Protein AF-A0A7X2MUJ5-F1 (afdb_monomer_lite)

Organism: Enterobacter agglomerans (NCBI:txid549)

Structure (mmCIF, N/CA/C/O backbone):
data_AF-A0A7X2MUJ5-F1
#
_entry.id   AF-A0A7X2MUJ5-F1
#
loop_
_atom_site.group_PDB
_atom_site.id
_atom_site.type_symbol
_atom_site.label_atom_id
_atom_site.label_alt_id
_atom_site.label_comp_id
_atom_site.label_asym_id
_atom_site.label_entity_id
_atom_site.label_seq_id
_atom_site.pdbx_PDB_ins_code
_atom_site.Cartn_x
_atom_site.Cartn_y
_atom_site.Cartn_z
_atom_site.occupancy
_atom_site.B_iso_or_equiv
_atom_site.auth_seq_id
_atom_site.auth_comp_id
_atom_site.auth_asym_id
_atom_site.auth_atom_id
_atom_site.pdbx_PDB_model_num
ATOM 1 N N . TYR A 1 1 ? -2.689 2.002 13.814 1.00 62.88 1 TYR A N 1
ATOM 2 C CA . TYR A 1 1 ? -3.850 2.693 13.211 1.00 62.88 1 TYR A CA 1
ATOM 3 C C . TYR A 1 1 ? -4.770 1.666 12.551 1.00 62.88 1 TYR A C 1
ATOM 5 O O . TYR A 1 1 ? -4.337 0.533 12.393 1.00 62.88 1 TYR A O 1
ATOM 13 N N . TYR A 1 2 ? -6.013 2.015 12.209 1.00 59.88 2 TYR A N 1
ATOM 14 C CA . TYR A 1 2 ? -6.989 1.170 11.499 1.00 59.88 2 TYR A CA 1
ATOM 15 C C . TYR A 1 2 ? -7.658 1.982 10.381 1.00 59.88 2 TYR A C 1
ATOM 17 O O . TYR A 1 2 ? -7.951 3.156 10.588 1.00 59.88 2 TYR A O 1
ATOM 25 N N . LEU A 1 3 ? -7.902 1.376 9.213 1.00 57.09 3 LEU A N 1
ATOM 26 C CA . LEU A 1 3 ? -8.599 2.014 8.089 1.00 57.09 3 LEU A CA 1
ATOM 27 C C . LEU A 1 3 ? -9.992 1.392 7.935 1.00 57.09 3 LEU A C 1
ATOM 29 O O . LEU A 1 3 ? -10.102 0.198 7.660 1.00 57.09 3 LEU A O 1
ATOM 33 N N . LEU A 1 4 ? -11.046 2.194 8.084 1.00 59.84 4 LEU A N 1
ATOM 34 C CA . LEU A 1 4 ? -12.431 1.752 7.905 1.00 59.84 4 LEU A CA 1
ATOM 35 C C . LEU A 1 4 ? -13.220 2.829 7.154 1.00 59.84 4 LEU A C 1
ATOM 37 O O . LEU A 1 4 ? -13.207 3.994 7.541 1.00 59.84 4 LEU A O 1
ATOM 41 N N . ASN A 1 5 ? -13.902 2.454 6.066 1.00 62.34 5 ASN A N 1
ATOM 42 C CA . ASN A 1 5 ? -14.689 3.373 5.226 1.00 62.34 5 ASN A CA 1
ATOM 43 C C . ASN A 1 5 ? -13.918 4.625 4.755 1.00 62.34 5 ASN A C 1
ATOM 45 O O . ASN A 1 5 ? -14.496 5.700 4.630 1.00 62.34 5 ASN A O 1
ATOM 49 N N . GLY A 1 6 ? -12.606 4.505 4.531 1.00 59.31 6 GLY A N 1
ATOM 50 C CA . GLY A 1 6 ? -11.751 5.630 4.132 1.00 59.31 6 GLY A CA 1
ATOM 51 C C . GLY A 1 6 ? -11.369 6.588 5.266 1.00 59.31 6 GLY A C 1
ATOM 52 O O . GLY A 1 6 ? -10.632 7.536 5.018 1.00 59.31 6 GLY A O 1
ATOM 53 N N . ASN A 1 7 ? -11.811 6.328 6.499 1.00 65.06 7 ASN A N 1
ATOM 54 C CA . ASN A 1 7 ? -11.407 7.081 7.680 1.00 65.06 7 ASN A CA 1
ATOM 55 C C . ASN A 1 7 ? -10.285 6.342 8.416 1.00 65.06 7 ASN A C 1
ATOM 57 O O . ASN A 1 7 ? -10.310 5.113 8.558 1.00 65.06 7 ASN A O 1
ATOM 61 N N . TYR A 1 8 ? -9.298 7.109 8.875 1.00 64.44 8 TYR A N 1
ATOM 62 C CA . TYR A 1 8 ? -8.230 6.613 9.731 1.00 64.44 8 TYR A CA 1
ATOM 63 C C . TYR A 1 8 ? -8.706 6.653 11.174 1.00 64.44 8 TYR A C 1
ATOM 65 O O . TYR A 1 8 ? -9.260 7.649 11.625 1.00 64.44 8 TYR A O 1
ATOM 73 N N . TYR A 1 9 ? -8.479 5.569 11.902 1.00 72.56 9 TYR A N 1
ATOM 74 C CA . TYR A 1 9 ? -8.758 5.478 13.3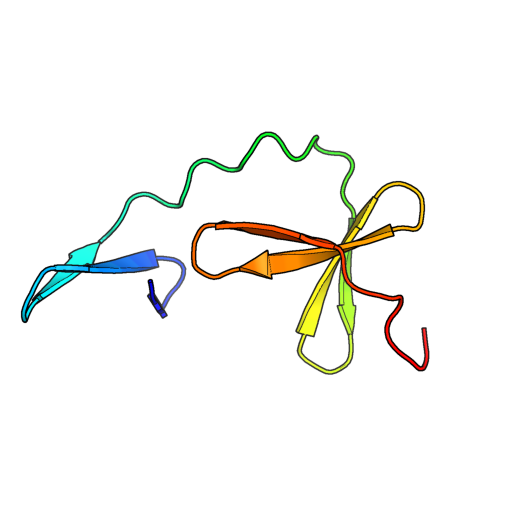25 1.00 72.56 9 TYR A CA 1
ATOM 75 C C . TYR A 1 9 ? -7.468 5.163 14.071 1.00 72.56 9 TYR A C 1
ATOM 77 O O . TYR A 1 9 ? -6.741 4.221 13.732 1.00 72.56 9 TYR A O 1
ATOM 85 N N . GLN A 1 10 ? -7.176 5.937 15.106 1.00 68.00 10 GLN A N 1
ATOM 86 C CA . GLN A 1 10 ? -6.095 5.644 16.036 1.00 68.00 10 GLN A CA 1
ATOM 87 C C . GLN A 1 10 ? -6.692 5.131 17.341 1.00 68.00 10 GLN A C 1
ATOM 89 O O . GLN A 1 10 ? -7.693 5.648 17.830 1.00 68.00 10 GLN A O 1
ATOM 94 N N . ARG A 1 11 ? -6.086 4.083 17.901 1.00 66.50 11 ARG A N 1
ATOM 95 C CA . ARG A 1 11 ? -6.474 3.579 19.216 1.00 66.50 11 ARG A CA 1
ATOM 96 C C . ARG A 1 11 ? -5.823 4.458 20.277 1.00 66.50 11 ARG A C 1
ATOM 98 O O . ARG A 1 11 ? -4.596 4.546 20.313 1.00 66.50 11 ARG A O 1
ATOM 105 N N . HIS A 1 12 ? -6.635 5.069 21.130 1.00 67.50 12 HIS A N 1
ATOM 106 C CA . HIS A 1 12 ? -6.187 5.884 22.251 1.00 67.50 12 HIS A CA 1
ATOM 107 C C . HIS A 1 12 ? -6.736 5.261 23.542 1.00 67.50 12 HIS A C 1
ATOM 109 O O . HIS A 1 12 ? -7.886 5.471 23.916 1.00 67.50 12 HIS A O 1
ATOM 115 N N . GLY A 1 13 ? -5.932 4.402 24.180 1.00 75.50 13 GLY A N 1
ATOM 116 C CA . GLY A 1 13 ? -6.387 3.569 25.300 1.00 75.50 13 GLY A CA 1
ATOM 117 C C . GLY A 1 13 ? -7.434 2.534 24.865 1.00 75.50 13 GLY A C 1
ATOM 118 O O . GLY A 1 13 ? -7.132 1.629 24.075 1.00 75.50 13 GLY A O 1
ATOM 119 N N . ASP A 1 14 ? -8.658 2.678 25.371 1.00 77.44 14 ASP A N 1
ATOM 120 C CA . ASP A 1 14 ? -9.807 1.804 25.088 1.00 77.44 14 ASP A CA 1
ATOM 121 C C . ASP A 1 14 ? -10.756 2.350 24.003 1.00 77.44 14 ASP A C 1
ATOM 123 O O . ASP A 1 14 ? -11.684 1.653 23.597 1.00 77.44 14 ASP A O 1
ATOM 127 N N . GLU A 1 15 ? -10.506 3.552 23.472 1.00 54.66 15 GLU A N 1
ATOM 128 C CA . GLU A 1 15 ? -11.338 4.173 22.434 1.00 54.66 15 GLU A CA 1
ATOM 129 C C . GLU A 1 15 ? -10.630 4.271 21.075 1.00 54.66 15 GLU A C 1
ATOM 131 O O . GLU A 1 15 ? -9.400 4.321 20.967 1.00 54.66 15 GLU A O 1
ATOM 136 N N . TYR A 1 16 ? -11.439 4.302 20.014 1.00 66.06 16 TYR A N 1
ATOM 137 C CA . TYR A 1 16 ? -10.998 4.551 18.645 1.00 66.06 16 TYR A CA 1
ATOM 138 C C . TYR A 1 16 ? -11.393 5.971 18.258 1.00 66.06 16 TYR A C 1
ATOM 140 O O . TYR A 1 16 ? -12.576 6.269 18.109 1.00 66.06 16 TYR A O 1
ATOM 148 N N . VAL A 1 17 ? -10.404 6.838 18.068 1.00 73.12 17 VAL A N 1
ATOM 149 C CA . VAL A 1 17 ? -10.620 8.217 17.619 1.00 73.12 17 VAL A CA 1
ATOM 150 C C . VAL A 1 17 ? -10.364 8.310 16.122 1.00 73.12 17 VAL A C 1
ATOM 152 O O . VAL A 1 17 ? -9.443 7.664 15.615 1.00 73.12 17 VAL A O 1
ATOM 155 N N . VAL A 1 18 ? -11.177 9.096 15.409 1.00 67.81 18 VAL A N 1
ATOM 156 C CA . VAL A 1 18 ? -10.884 9.448 14.014 1.00 67.81 18 VAL A CA 1
ATOM 157 C C . VAL A 1 18 ? -9.581 10.237 14.024 1.00 67.81 18 VAL A C 1
ATOM 159 O O . VAL A 1 18 ? -9.499 11.305 14.625 1.00 67.81 18 VAL A O 1
ATOM 162 N N . ALA A 1 19 ? -8.554 9.667 13.412 1.00 62.69 19 ALA A N 1
ATOM 163 C CA . ALA A 1 19 ? -7.270 10.307 13.241 1.00 62.69 19 ALA A CA 1
ATOM 164 C C . ALA A 1 19 ? -7.277 11.080 11.927 1.00 62.69 19 ALA A C 1
ATOM 166 O O . ALA A 1 19 ? -7.834 10.624 10.923 1.00 62.69 19 ALA A O 1
ATOM 167 N N . GLU A 1 20 ? -6.616 12.234 11.927 1.00 49.88 20 GLU A N 1
ATOM 168 C CA . GLU A 1 20 ? -6.225 12.848 10.669 1.00 49.88 20 GLU A CA 1
ATOM 169 C C . GLU A 1 20 ? -5.399 11.830 9.875 1.00 49.88 20 GLU A C 1
ATOM 171 O O . GLU A 1 20 ? -4.568 11.119 10.461 1.00 49.88 20 GLU A O 1
ATOM 176 N N . PRO A 1 21 ? -5.652 11.698 8.561 1.00 51.62 21 PRO A N 1
ATOM 177 C CA . PRO A 1 21 ? -4.823 10.850 7.735 1.00 51.62 21 PRO A CA 1
ATOM 178 C C . PRO A 1 21 ? -3.373 11.294 7.946 1.00 51.62 21 PRO A C 1
ATOM 180 O O . PRO A 1 21 ? -3.102 12.499 7.904 1.00 51.62 21 PRO A O 1
ATOM 183 N N . PRO A 1 22 ? -2.452 10.354 8.210 1.00 50.88 22 PRO A N 1
ATOM 184 C CA . PRO A 1 22 ? -1.051 10.694 8.379 1.00 50.88 22 PRO A CA 1
ATOM 185 C C . PRO A 1 22 ? -0.626 11.538 7.188 1.00 50.88 22 PRO A C 1
ATOM 187 O O . PRO A 1 22 ? -0.943 11.165 6.051 1.00 50.88 22 PRO A O 1
ATOM 190 N N . ALA A 1 23 ? -0.005 12.689 7.486 1.00 47.16 23 ALA A N 1
ATOM 191 C CA . ALA A 1 23 ? 0.383 13.683 6.497 1.00 47.16 23 ALA A CA 1
ATOM 192 C C . ALA A 1 23 ? 0.979 12.936 5.313 1.00 47.16 23 ALA A C 1
ATOM 194 O O . ALA A 1 23 ? 1.972 12.229 5.489 1.00 47.16 23 ALA A O 1
ATOM 195 N N . GLU A 1 24 ? 0.315 13.005 4.152 1.00 48.94 24 GLU A N 1
ATOM 196 C CA . GLU A 1 24 ? 0.813 12.369 2.941 1.00 48.94 24 GLU A CA 1
ATOM 197 C C . GLU A 1 24 ? 2.235 12.874 2.774 1.00 48.94 24 GLU A C 1
ATOM 199 O O . GLU A 1 24 ? 2.452 14.061 2.524 1.00 48.94 24 GLU A O 1
ATOM 204 N N . SER A 1 25 ? 3.197 12.002 3.073 1.00 44.41 25 SER A N 1
ATOM 205 C CA . SER A 1 25 ? 4.583 12.386 3.278 1.00 44.41 25 SER A CA 1
ATOM 206 C C . SER A 1 25 ? 5.168 12.665 1.908 1.00 44.41 25 SER A C 1
ATOM 208 O O . SER A 1 25 ? 5.775 11.792 1.311 1.00 44.41 25 SER A O 1
ATOM 210 N N . ARG A 1 26 ? 4.827 13.841 1.362 1.00 44.03 26 ARG A N 1
ATOM 211 C CA . ARG A 1 26 ? 5.223 14.433 0.080 1.00 44.03 26 ARG A CA 1
ATOM 212 C C . ARG A 1 26 ? 5.637 13.414 -0.972 1.00 44.03 26 ARG A C 1
ATOM 214 O O . ARG A 1 26 ? 6.688 13.548 -1.594 1.00 44.03 26 ARG A O 1
ATOM 221 N N . VAL A 1 27 ? 4.804 12.407 -1.185 1.00 49.91 27 VAL A N 1
ATOM 222 C CA . VAL A 1 27 ? 4.980 11.540 -2.325 1.00 49.91 27 VAL A CA 1
ATOM 223 C C . VAL A 1 27 ? 4.445 12.344 -3.489 1.00 49.91 27 VAL A C 1
ATOM 225 O O . VAL A 1 27 ? 3.236 12.483 -3.662 1.00 49.91 27 VAL A O 1
ATOM 228 N N . SER A 1 28 ? 5.379 12.978 -4.192 1.00 50.03 28 SER A N 1
ATOM 229 C CA . SER A 1 28 ? 5.195 13.701 -5.441 1.00 50.03 28 SER A CA 1
ATOM 230 C C . SER A 1 28 ? 4.092 13.050 -6.276 1.00 50.03 28 SER A C 1
ATOM 232 O O . SER A 1 28 ? 4.053 11.821 -6.354 1.00 50.03 28 SER A O 1
ATOM 234 N N . SER A 1 29 ? 3.253 13.847 -6.948 1.00 56.69 29 SER A N 1
ATOM 235 C CA . SER A 1 29 ? 2.202 13.442 -7.913 1.00 56.69 29 SER A CA 1
ATOM 236 C C . SER A 1 29 ? 2.614 12.427 -9.006 1.00 56.69 29 SER A C 1
ATOM 238 O O . SER A 1 29 ? 1.849 12.159 -9.925 1.00 56.69 29 SER A O 1
ATOM 240 N N . GLU A 1 30 ? 3.823 11.882 -8.945 1.00 69.19 30 GLU A N 1
ATOM 241 C CA . GLU A 1 30 ? 4.486 11.012 -9.902 1.00 69.19 30 GLU A CA 1
ATOM 242 C C . GLU A 1 30 ? 4.486 9.528 -9.491 1.00 69.19 30 GLU A C 1
ATOM 244 O O . GLU A 1 30 ? 4.843 8.684 -10.315 1.00 69.19 30 GLU A O 1
ATOM 249 N N . MET A 1 31 ? 4.097 9.165 -8.258 1.00 78.88 31 MET A N 1
ATOM 250 C CA . MET A 1 31 ? 3.971 7.744 -7.901 1.00 78.88 31 MET A CA 1
ATOM 251 C C . MET A 1 31 ? 2.752 7.108 -8.569 1.00 78.88 31 MET A C 1
ATOM 253 O O . MET A 1 31 ? 1.604 7.485 -8.328 1.00 78.88 31 MET A O 1
ATOM 257 N N . ARG A 1 32 ? 2.995 6.075 -9.378 1.00 85.62 32 ARG A N 1
ATOM 258 C CA . ARG A 1 32 ? 1.935 5.308 -10.034 1.00 85.62 32 ARG A CA 1
ATOM 259 C C . ARG A 1 32 ? 1.374 4.262 -9.078 1.00 85.62 32 ARG A C 1
ATOM 261 O O . ARG A 1 32 ? 2.111 3.418 -8.578 1.00 85.62 32 ARG A O 1
ATOM 268 N N . VAL A 1 33 ? 0.059 4.261 -8.893 1.00 88.31 33 VAL A N 1
ATOM 269 C CA . VAL A 1 33 ? -0.637 3.206 -8.145 1.00 88.31 33 VAL A CA 1
ATOM 270 C C . VAL A 1 33 ? -0.729 1.935 -8.994 1.00 88.31 33 VAL A C 1
ATOM 272 O O . VAL A 1 33 ? -1.080 1.988 -10.176 1.00 88.31 33 VAL A O 1
ATOM 275 N N . LEU A 1 34 ? -0.415 0.793 -8.387 1.00 86.62 34 LEU A N 1
ATOM 276 C CA . LEU A 1 34 ? -0.451 -0.530 -8.999 1.00 86.62 34 LEU A CA 1
ATOM 277 C C . LEU A 1 34 ? -1.103 -1.529 -8.043 1.00 86.62 34 LEU A C 1
ATOM 279 O O . LEU A 1 34 ? -0.523 -1.899 -7.026 1.00 86.62 34 LEU A O 1
ATOM 283 N N . ASP A 1 35 ? -2.299 -1.990 -8.387 1.00 88.62 35 AS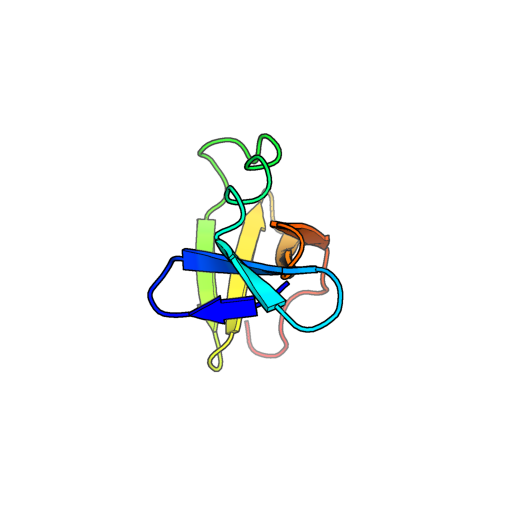P A N 1
ATOM 284 C CA . ASP A 1 35 ? -2.991 -3.040 -7.645 1.00 88.62 35 ASP A CA 1
ATOM 285 C C . ASP A 1 35 ? -2.621 -4.411 -8.242 1.00 88.62 35 ASP A C 1
ATOM 287 O O . ASP A 1 35 ? -2.893 -4.688 -9.411 1.00 88.62 35 ASP A O 1
ATOM 291 N N . PHE A 1 36 ? -1.965 -5.269 -7.456 1.00 85.50 36 PHE A N 1
ATOM 292 C CA . PHE A 1 36 ? -1.503 -6.594 -7.879 1.00 85.50 36 PHE A CA 1
ATOM 293 C C . PHE A 1 36 ? -1.742 -7.628 -6.777 1.00 85.50 36 PHE A C 1
ATOM 295 O O . PHE A 1 36 ? -1.361 -7.428 -5.624 1.00 85.50 36 PHE A O 1
ATOM 302 N N . ASN A 1 37 ? -2.371 -8.752 -7.134 1.00 86.81 37 ASN A N 1
ATOM 303 C CA . ASN A 1 37 ? -2.674 -9.859 -6.221 1.00 86.81 37 ASN A CA 1
ATOM 304 C C . ASN A 1 37 ? -3.385 -9.420 -4.917 1.00 86.81 37 ASN A C 1
ATOM 306 O O . ASN A 1 37 ? -3.039 -9.854 -3.818 1.00 86.81 37 ASN A O 1
ATOM 310 N N . GLY A 1 38 ? -4.334 -8.484 -5.030 1.00 85.12 38 GLY A N 1
ATOM 311 C CA . GLY A 1 38 ? -5.089 -7.944 -3.892 1.00 85.12 38 GLY A CA 1
ATOM 312 C C . GLY A 1 38 ? -4.315 -6.970 -2.995 1.00 85.12 38 GLY A C 1
ATOM 313 O O . GLY A 1 38 ? -4.835 -6.562 -1.959 1.00 85.12 38 GLY A O 1
ATOM 314 N N . LYS A 1 39 ? -3.089 -6.584 -3.369 1.00 86.19 39 LYS A N 1
ATOM 315 C CA . LYS A 1 39 ? -2.279 -5.588 -2.658 1.00 86.19 39 LYS A CA 1
ATOM 316 C C . LYS A 1 39 ? -2.071 -4.349 -3.517 1.00 86.19 39 LYS A C 1
ATOM 318 O O . LYS A 1 39 ? -1.909 -4.454 -4.731 1.00 86.19 39 LYS A O 1
ATOM 323 N N . ARG A 1 40 ? -2.020 -3.188 -2.867 1.00 87.81 40 ARG A N 1
ATOM 324 C CA . ARG A 1 40 ? -1.707 -1.912 -3.508 1.00 87.81 40 ARG A CA 1
ATOM 325 C C . ARG A 1 40 ? -0.232 -1.578 -3.343 1.00 87.81 40 ARG A C 1
ATOM 327 O O . ARG A 1 40 ? 0.264 -1.486 -2.221 1.00 87.81 40 ARG A O 1
ATOM 334 N N . PHE A 1 41 ? 0.428 -1.347 -4.465 1.00 89.81 41 PHE A N 1
ATOM 335 C CA . PHE A 1 41 ? 1.794 -0.861 -4.556 1.00 89.81 41 PHE A CA 1
ATOM 336 C C . PHE A 1 41 ? 1.800 0.550 -5.136 1.00 89.81 41 PHE A C 1
ATOM 338 O O . PHE A 1 41 ? 0.926 0.928 -5.916 1.00 89.81 41 PHE A O 1
ATOM 345 N N . TYR A 1 42 ? 2.814 1.315 -4.769 1.00 90.69 42 TYR A N 1
ATOM 346 C CA . TYR A 1 42 ? 3.094 2.636 -5.307 1.00 90.69 42 TYR A CA 1
ATOM 347 C C . TYR A 1 42 ? 4.453 2.551 -5.986 1.00 90.69 42 TYR A C 1
ATOM 349 O O . TYR A 1 42 ? 5.406 2.065 -5.385 1.00 90.69 42 TYR A O 1
ATOM 357 N N . VAL A 1 43 ? 4.532 2.923 -7.259 1.00 88.62 43 VAL A N 1
ATOM 358 C CA . VAL A 1 43 ? 5.726 2.726 -8.083 1.00 88.62 43 VAL A CA 1
ATOM 359 C C . VAL A 1 43 ? 6.332 4.076 -8.422 1.00 88.62 43 VAL A C 1
ATOM 361 O O . VAL A 1 43 ? 5.657 4.926 -9.005 1.00 88.62 43 VAL A O 1
ATOM 364 N N . GLN A 1 44 ? 7.614 4.250 -8.104 1.00 85.88 44 GLN A N 1
ATOM 365 C CA . GLN A 1 44 ? 8.389 5.441 -8.453 1.00 85.88 44 GLN A CA 1
ATOM 366 C C . GLN A 1 44 ? 9.734 5.022 -9.027 1.00 85.88 44 GLN A C 1
ATOM 368 O O . GLN A 1 44 ? 10.440 4.242 -8.400 1.00 85.88 44 GLN A O 1
ATOM 373 N N . ALA A 1 45 ? 10.100 5.526 -10.208 1.00 84.56 45 ALA A N 1
ATOM 374 C CA . ALA A 1 45 ? 11.420 5.287 -10.807 1.00 84.56 45 ALA A CA 1
ATOM 375 C C . ALA A 1 45 ? 11.857 3.797 -10.853 1.00 84.56 45 ALA A C 1
ATOM 377 O O . ALA A 1 45 ? 13.039 3.488 -10.773 1.00 84.56 45 ALA A O 1
ATOM 378 N 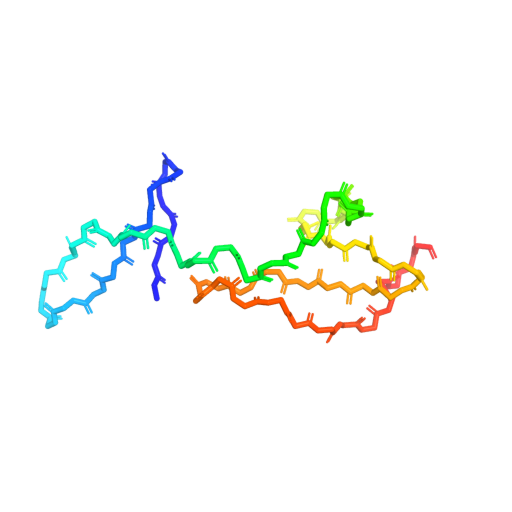N . GLY A 1 46 ? 10.906 2.861 -10.975 1.00 85.19 46 GLY A N 1
ATOM 379 C CA . GLY A 1 46 ? 11.175 1.414 -10.982 1.00 85.19 46 GLY A CA 1
ATOM 380 C C . GLY A 1 46 ? 11.257 0.747 -9.600 1.00 85.19 46 GLY A C 1
ATOM 381 O O . GLY A 1 46 ? 11.345 -0.480 -9.540 1.00 85.19 46 GLY A O 1
ATOM 382 N N . HIS A 1 47 ? 11.166 1.523 -8.520 1.00 86.12 47 HIS A N 1
ATOM 383 C CA . HIS A 1 47 ? 11.044 1.057 -7.139 1.00 86.12 47 HIS A CA 1
ATOM 384 C C . HIS A 1 47 ? 9.576 0.867 -6.754 1.00 86.12 47 HIS A C 1
ATOM 386 O O . HIS A 1 47 ? 8.689 1.538 -7.288 1.00 86.12 47 HIS A O 1
ATOM 392 N N . PHE A 1 48 ? 9.323 -0.055 -5.827 1.00 90.00 48 PHE A N 1
ATOM 393 C CA . PHE A 1 48 ? 7.985 -0.407 -5.362 1.00 90.00 48 PHE A CA 1
ATOM 394 C C . PHE A 1 48 ? 7.865 -0.064 -3.887 1.00 90.00 48 PHE A C 1
ATOM 396 O O . PHE A 1 48 ? 8.737 -0.400 -3.097 1.00 90.00 48 PHE A O 1
ATOM 403 N N . TYR A 1 49 ? 6.753 0.547 -3.511 1.00 90.56 49 TYR A N 1
ATOM 404 C CA . TYR A 1 49 ? 6.468 0.953 -2.146 1.00 90.56 49 TYR A CA 1
ATOM 405 C C . TYR A 1 49 ? 5.110 0.406 -1.713 1.00 90.56 49 TYR A C 1
ATOM 407 O O . TYR A 1 49 ? 4.183 0.291 -2.519 1.00 90.56 49 TYR A O 1
ATOM 415 N N . GLN A 1 50 ? 4.971 0.088 -0.430 1.00 88.44 50 GLN A N 1
ATOM 416 C CA . GLN A 1 50 ? 3.680 -0.175 0.204 1.00 88.44 50 GLN A CA 1
ATOM 417 C C . GLN A 1 50 ? 3.405 0.895 1.249 1.00 88.44 50 GLN A C 1
ATOM 419 O O . GLN A 1 50 ? 4.274 1.214 2.060 1.00 88.44 50 GLN A O 1
ATOM 424 N N . ARG A 1 51 ? 2.182 1.428 1.234 1.00 83.62 51 A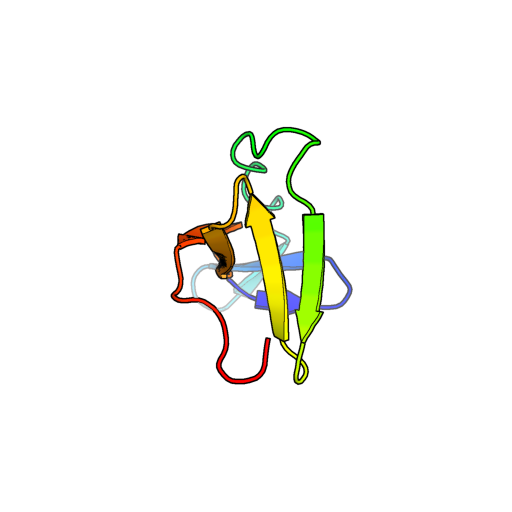RG A N 1
ATOM 425 C CA . ARG A 1 51 ? 1.732 2.376 2.248 1.00 83.62 51 ARG A CA 1
ATOM 426 C C . ARG A 1 51 ? 1.343 1.614 3.510 1.00 83.62 51 ARG A C 1
ATOM 428 O O . ARG A 1 51 ? 0.422 0.797 3.480 1.00 83.62 51 ARG A O 1
ATOM 435 N N . GLN A 1 52 ? 2.055 1.875 4.594 1.00 83.62 52 GLN A N 1
ATOM 436 C CA . GLN A 1 52 ? 1.750 1.351 5.914 1.00 83.62 52 GLN A CA 1
ATOM 437 C C . GLN A 1 52 ? 0.555 2.070 6.533 1.00 83.62 52 GLN A C 1
ATOM 439 O O . GLN A 1 52 ? 0.074 3.095 6.044 1.00 83.62 52 GLN A O 1
ATOM 444 N N . ILE A 1 53 ? 0.055 1.504 7.628 1.00 73.56 53 ILE A N 1
ATOM 445 C CA . ILE A 1 53 ? -1.131 2.021 8.306 1.00 73.56 53 ILE A CA 1
ATOM 446 C C . ILE A 1 53 ? -0.869 3.367 8.986 1.00 73.56 53 ILE A C 1
ATOM 448 O O . ILE A 1 53 ? -1.782 4.179 9.113 1.00 73.56 53 ILE A O 1
ATOM 452 N N . ASP A 1 54 ? 0.387 3.601 9.355 1.00 76.12 54 ASP A N 1
ATOM 453 C CA . ASP A 1 54 ? 0.934 4.855 9.865 1.00 76.12 54 ASP A CA 1
ATOM 454 C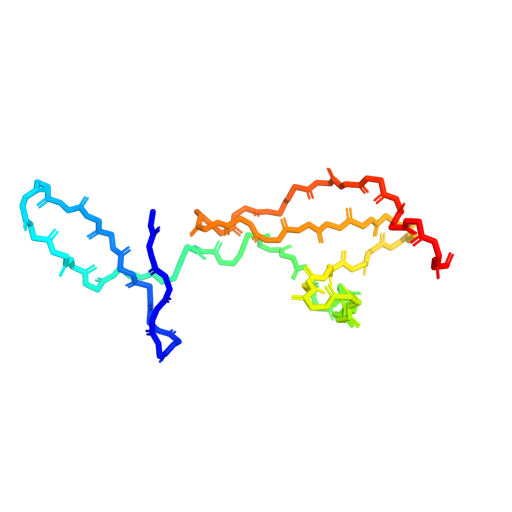 C . ASP A 1 54 ? 1.120 5.908 8.758 1.00 76.12 54 ASP A C 1
ATOM 456 O O . ASP A 1 54 ? 1.434 7.054 9.047 1.00 76.12 54 ASP A O 1
ATOM 460 N N . GLY A 1 55 ? 0.868 5.552 7.491 1.00 72.69 55 GLY A N 1
ATOM 461 C CA . GLY A 1 55 ? 0.938 6.454 6.340 1.00 72.69 55 GLY A CA 1
ATOM 462 C C . GLY A 1 55 ? 2.274 6.477 5.619 1.00 72.69 55 GLY A C 1
ATOM 463 O O . GLY A 1 55 ? 2.322 6.976 4.494 1.00 72.69 55 GLY A O 1
ATOM 464 N N . ASP A 1 56 ? 3.312 5.908 6.225 1.00 80.44 56 ASP A N 1
ATOM 465 C CA . ASP A 1 56 ? 4.640 5.792 5.638 1.00 80.44 56 ASP A CA 1
ATOM 466 C C . ASP A 1 56 ? 4.659 4.868 4.423 1.00 80.44 56 ASP A C 1
ATOM 468 O O . A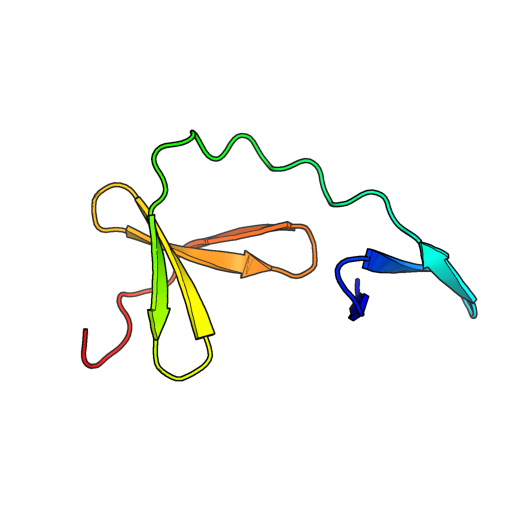SP A 1 56 ? 3.957 3.857 4.359 1.00 80.44 56 ASP A O 1
ATOM 472 N N . TYR A 1 57 ? 5.513 5.195 3.461 1.00 85.31 57 TYR A N 1
ATOM 473 C CA . TYR A 1 57 ? 5.769 4.363 2.295 1.00 85.31 57 TYR A CA 1
ATOM 474 C C . TYR A 1 57 ? 7.056 3.587 2.527 1.00 85.31 57 TYR A C 1
ATOM 476 O O . TYR A 1 57 ? 8.132 4.170 2.637 1.00 85.31 57 TYR A O 1
ATOM 484 N N . VAL A 1 58 ? 6.948 2.264 2.595 1.00 86.00 58 VAL A N 1
ATOM 485 C CA . VAL A 1 58 ? 8.108 1.388 2.772 1.00 86.00 58 VAL A CA 1
ATOM 486 C C . VAL A 1 58 ? 8.452 0.743 1.448 1.00 86.00 58 VAL A C 1
ATOM 488 O O . VAL A 1 58 ? 7.588 0.140 0.808 1.00 86.00 58 VAL A O 1
ATOM 491 N N . GLU A 1 59 ? 9.713 0.886 1.042 1.00 87.81 59 GLU A N 1
ATOM 492 C CA . GLU A 1 59 ? 10.228 0.234 -0.155 1.00 87.81 59 GLU A CA 1
ATOM 493 C C . GLU A 1 59 ? 10.190 -1.285 0.020 1.00 87.81 59 GLU A C 1
ATOM 495 O O . GLU A 1 59 ? 10.586 -1.836 1.048 1.00 87.81 59 GLU A O 1
ATOM 500 N N . VAL A 1 60 ? 9.689 -1.963 -1.001 1.00 90.06 60 VAL A N 1
ATOM 501 C CA . VAL A 1 60 ? 9.570 -3.412 -1.068 1.00 90.06 60 VAL A CA 1
ATOM 502 C C . VAL A 1 60 ? 10.195 -3.904 -2.371 1.00 90.06 60 VAL A C 1
ATOM 504 O O . VAL A 1 60 ? 10.213 -3.180 -3.370 1.00 90.06 60 VAL A O 1
ATOM 507 N N . PRO A 1 61 ? 10.692 -5.150 -2.411 1.00 89.19 61 PRO A N 1
ATOM 508 C CA . PRO A 1 61 ? 11.130 -5.740 -3.666 1.00 89.19 61 PRO A CA 1
ATOM 509 C C . PRO A 1 61 ? 9.978 -5.802 -4.676 1.00 89.19 61 PRO A C 1
ATOM 511 O O . PRO A 1 61 ? 8.801 -5.880 -4.302 1.00 89.19 61 PRO A O 1
ATOM 514 N N . ARG A 1 62 ? 10.329 -5.824 -5.970 1.00 88.62 62 ARG A N 1
ATOM 515 C CA . ARG A 1 62 ? 9.362 -6.054 -7.050 1.00 88.62 62 ARG A CA 1
ATOM 516 C C . ARG A 1 62 ? 8.538 -7.313 -6.734 1.00 88.62 62 ARG A C 1
ATOM 518 O O . ARG A 1 62 ? 9.137 -8.360 -6.472 1.00 88.62 62 ARG A O 1
ATOM 525 N N . PRO A 1 63 ? 7.195 -7.246 -6.779 1.00 82.44 63 PRO A N 1
ATOM 526 C CA . PRO A 1 63 ? 6.354 -8.417 -6.572 1.00 82.44 63 PRO A CA 1
ATOM 527 C C . PRO A 1 63 ? 6.703 -9.520 -7.572 1.00 82.44 63 PRO A C 1
ATOM 529 O O . PRO A 1 63 ? 6.865 -9.258 -8.763 1.00 82.44 63 PRO A O 1
ATOM 532 N N . ALA A 1 64 ? 6.810 -10.761 -7.100 1.00 77.12 64 ALA A N 1
ATOM 533 C CA . ALA A 1 64 ? 7.014 -11.895 -7.990 1.00 77.12 64 ALA A CA 1
ATOM 534 C C . ALA A 1 64 ? 5.824 -12.017 -8.960 1.00 77.12 64 ALA A C 1
ATOM 536 O O . ALA A 1 64 ? 4.671 -12.025 -8.525 1.00 77.12 64 ALA A O 1
ATOM 537 N N . GLY A 1 65 ? 6.112 -12.116 -10.260 1.00 75.94 65 GLY A N 1
ATOM 538 C CA . GLY A 1 65 ? 5.094 -12.193 -11.315 1.00 75.94 65 GLY A CA 1
ATOM 539 C C . GLY A 1 65 ? 4.708 -10.855 -11.955 1.00 75.94 65 GLY A C 1
ATOM 540 O O . GLY A 1 65 ? 3.697 -10.814 -12.653 1.00 75.94 65 GLY A O 1
ATOM 541 N N . LEU A 1 66 ? 5.493 -9.795 -11.716 1.00 76.81 66 LEU A N 1
ATOM 542 C CA . LEU A 1 66 ? 5.333 -8.460 -12.302 1.00 76.81 66 LEU A CA 1
ATOM 543 C C . LEU A 1 66 ? 6.362 -8.167 -13.400 1.00 76.81 66 LEU A C 1
ATOM 545 O O . LEU A 1 66 ? 7.566 -8.456 -13.182 1.00 76.81 66 LEU A O 1
#

Foldseek 3Di:
DDADPNFQWDDDPPDTDGDDQQPQPCPDPQFDWDQDPNAIWTDDPNWTWHQDSNRDTDTDPDDPPD

pLDDT: mean 73.55, std 14.19, range [44.03, 90.69]

InterPro domains:
  IPR045398 Protein of unknown function DUF6515 [PF20125] (1-65)

Radius of gyration: 13.85 Å; chains: 1; bounding box: 26×27×38 Å

Sequence (66 aa):
YYLLNGNYYQRHGDEYVVAEPPAESRVSSEMRVLDFNGKRFYVQAGHFYQRQIDGDYVEVPRPAGL

Secondary structure (DSSP, 8-state):
-EEETTEEEEEETTEEEEEPPP------TTPEEEEETTEEEEEETTEEEEE-TTS-EEEEPPPTT-